Protein AF-A0A1S3Y6M7-F1 (afdb_monomer_lite)

pLDDT: mean 75.07, std 21.51, range [29.72, 96.94]

Radius of gyration: 33.3 Å; chains: 1; bounding box: 100×62×80 Å

Foldseek 3Di:
DCVVVVVVVVVVVVVVVVVVVPPPVVVVVVVVVVVVVVVVVVPPPDDPDDDPLRVLLVVQLPDLDHDLVSLVSVLVVLCVVPVPDPSLVSLVVVLVVLVVVLVVCVVVVPPVSNVSSVSVNVVSVVSNVSVVVVVPDDDDDDDDDDDDDDDDDDDDDDDDDDDDDDDDDDDDDD

InterPro domains:
  IPR045766 MCAfunc domain [PF19584] (1-65)

Structure (mmCIF, N/CA/C/O backbone):
data_AF-A0A1S3Y6M7-F1
#
_entry.id   AF-A0A1S3Y6M7-F1
#
loop_
_atom_site.group_PDB
_atom_site.id
_atom_site.type_symbol
_atom_site.label_atom_id
_atom_site.label_alt_id
_atom_site.label_comp_id
_atom_site.label_asym_id
_atom_site.label_entity_id
_atom_site.label_seq_id
_atom_site.pdbx_PDB_ins_code
_atom_site.Cartn_x
_atom_site.Cartn_y
_atom_site.Cartn_z
_atom_site.occupancy
_atom_site.B_iso_or_equiv
_atom_site.auth_seq_id
_atom_site.auth_comp_id
_atom_site.auth_asym_id
_atom_site.auth_atom_id
_atom_site.pdbx_PDB_model_num
ATOM 1 N N . MET A 1 1 ? 47.169 25.349 -35.690 1.00 61.50 1 MET A N 1
ATOM 2 C CA . MET A 1 1 ? 46.884 24.705 -34.387 1.00 61.50 1 MET A CA 1
ATOM 3 C C . MET A 1 1 ? 45.386 24.453 -34.108 1.00 61.50 1 MET A C 1
ATOM 5 O O . MET A 1 1 ? 45.111 23.682 -33.208 1.00 61.50 1 MET A O 1
ATOM 9 N N . GLY A 1 2 ? 44.409 25.029 -34.841 1.00 68.06 2 GLY A N 1
ATOM 10 C CA . GLY A 1 2 ? 42.963 24.838 -34.555 1.00 68.06 2 GLY A CA 1
ATOM 11 C C . GLY A 1 2 ? 42.252 23.676 -35.279 1.00 68.06 2 GLY A C 1
ATOM 12 O O . GLY A 1 2 ? 41.244 23.174 -34.797 1.00 68.06 2 GLY A O 1
ATOM 13 N N . TRP A 1 3 ? 42.796 23.197 -36.403 1.00 74.56 3 TRP A N 1
ATOM 14 C CA . TRP A 1 3 ? 42.183 22.138 -37.226 1.00 74.56 3 TRP A CA 1
ATOM 15 C C . TRP A 1 3 ? 42.138 20.758 -36.549 1.00 74.56 3 TRP A C 1
ATOM 17 O O . TRP A 1 3 ? 41.229 19.975 -36.807 1.00 74.56 3 TRP A O 1
ATOM 27 N N . ASN A 1 4 ? 43.074 20.481 -35.636 1.00 81.94 4 ASN A N 1
ATOM 28 C CA . ASN A 1 4 ? 43.099 19.237 -34.864 1.00 81.94 4 ASN A CA 1
ATOM 29 C C . ASN A 1 4 ? 41.884 19.135 -33.927 1.00 81.94 4 ASN A C 1
ATOM 31 O O . ASN A 1 4 ? 41.244 18.096 -33.857 1.00 81.94 4 ASN A O 1
ATOM 35 N N . ILE A 1 5 ? 41.510 20.236 -33.266 1.00 78.62 5 ILE A N 1
ATOM 36 C CA . ILE A 1 5 ? 40.382 20.265 -32.323 1.00 78.62 5 ILE A CA 1
ATOM 37 C C . ILE A 1 5 ? 39.059 20.020 -33.057 1.00 78.62 5 ILE A C 1
ATOM 39 O O . ILE A 1 5 ? 38.246 19.230 -32.591 1.00 78.62 5 ILE A O 1
ATOM 43 N N . VAL A 1 6 ? 38.873 20.615 -34.241 1.00 85.00 6 VAL A N 1
ATOM 44 C CA . VAL A 1 6 ? 37.679 20.399 -35.081 1.00 85.00 6 VAL A CA 1
ATOM 45 C C . VAL A 1 6 ? 37.579 18.946 -35.548 1.00 85.00 6 VAL A C 1
ATOM 47 O O . VAL A 1 6 ? 36.498 18.362 -35.522 1.00 85.00 6 VAL A O 1
ATOM 50 N N . TYR A 1 7 ? 38.702 18.338 -35.943 1.00 86.75 7 TYR A N 1
ATOM 51 C CA . TYR A 1 7 ? 38.727 16.933 -36.351 1.00 86.75 7 TYR A CA 1
ATOM 52 C C . TYR A 1 7 ? 38.402 15.992 -35.185 1.00 86.75 7 TYR A C 1
ATOM 54 O O . TYR A 1 7 ? 37.621 15.057 -35.354 1.00 86.75 7 TYR A O 1
ATOM 62 N N . GLN A 1 8 ? 38.936 16.272 -33.993 1.00 84.88 8 GLN A N 1
ATOM 63 C CA . GLN A 1 8 ? 38.601 15.519 -32.784 1.00 84.88 8 GLN A CA 1
ATOM 64 C C . GLN A 1 8 ? 37.126 15.678 -32.409 1.00 84.88 8 GLN A C 1
ATOM 66 O O . GLN A 1 8 ? 36.481 14.690 -32.079 1.00 84.88 8 GLN A O 1
ATOM 71 N N . PHE A 1 9 ? 36.561 16.881 -32.548 1.00 84.00 9 PHE A N 1
ATOM 72 C CA . PHE A 1 9 ? 35.133 17.114 -32.322 1.00 84.00 9 PHE A CA 1
ATOM 73 C C . PHE A 1 9 ? 34.266 16.328 -33.307 1.00 84.00 9 PHE A C 1
ATOM 75 O O . PHE A 1 9 ? 33.315 15.670 -32.903 1.00 84.00 9 PHE A O 1
ATOM 82 N N . ARG A 1 10 ? 34.628 16.334 -34.595 1.00 86.19 10 ARG A N 1
ATOM 83 C CA . ARG A 1 10 ? 33.901 15.597 -35.637 1.00 86.19 10 ARG A CA 1
ATOM 84 C C . ARG A 1 10 ? 33.988 14.083 -35.443 1.00 86.19 10 ARG A C 1
ATOM 86 O O . ARG A 1 10 ? 33.021 13.370 -35.689 1.00 86.19 10 ARG A O 1
ATOM 93 N N . ARG A 1 11 ? 35.141 13.592 -34.986 1.00 87.94 11 ARG A N 1
ATOM 94 C CA . ARG A 1 11 ? 35.346 12.183 -34.643 1.00 87.94 11 ARG A CA 1
ATOM 95 C C . ARG A 1 11 ? 34.528 11.783 -33.415 1.00 87.94 11 ARG A C 1
ATOM 97 O O . ARG A 1 11 ? 33.847 10.768 -33.474 1.00 87.94 11 ARG A O 1
ATOM 104 N N . ALA A 1 12 ? 34.545 12.601 -32.364 1.00 85.31 12 ALA A N 1
ATOM 105 C CA . ALA A 1 12 ? 33.751 12.377 -31.159 1.00 85.31 12 ALA A CA 1
ATOM 106 C C . ALA A 1 12 ? 32.244 12.423 -31.452 1.00 85.31 12 ALA A C 1
ATOM 108 O O . ALA A 1 12 ? 31.505 11.587 -30.951 1.00 85.31 12 ALA A O 1
ATOM 109 N N . GLN A 1 13 ? 31.788 13.337 -32.315 1.00 83.00 13 GLN A N 1
ATOM 110 C CA . GLN A 1 13 ? 30.396 13.383 -32.774 1.00 83.00 13 GLN A CA 1
ATOM 111 C C . GLN A 1 13 ? 29.995 12.112 -33.528 1.00 83.00 13 GLN A C 1
ATOM 113 O O . GLN A 1 13 ? 28.967 11.531 -33.210 1.00 83.00 13 GLN A O 1
ATOM 118 N N . ASN A 1 14 ? 30.820 11.634 -34.467 1.00 84.75 14 ASN A N 1
ATOM 119 C CA . ASN A 1 14 ? 30.549 10.377 -35.174 1.00 84.75 14 ASN A CA 1
ATOM 120 C C . ASN A 1 14 ? 30.522 9.164 -34.233 1.00 84.75 14 ASN A C 1
ATOM 122 O O . ASN A 1 14 ? 29.745 8.237 -34.446 1.00 84.75 14 ASN A O 1
ATOM 126 N N . GLU A 1 15 ? 31.376 9.160 -33.212 1.00 85.50 15 GLU A N 1
ATOM 127 C CA . GLU A 1 15 ? 31.430 8.102 -32.207 1.00 85.50 15 GLU A CA 1
ATOM 128 C C . GLU A 1 15 ? 30.188 8.131 -31.300 1.00 85.50 15 GLU A C 1
ATOM 130 O O . GLU A 1 15 ? 29.555 7.095 -31.101 1.00 85.50 15 GLU A O 1
ATOM 135 N N . ILE A 1 16 ? 29.757 9.316 -30.851 1.00 80.75 16 ILE A N 1
ATOM 136 C CA . ILE A 1 16 ? 28.488 9.508 -30.129 1.00 80.75 16 ILE A CA 1
ATOM 137 C C . ILE A 1 16 ? 27.303 9.059 -30.993 1.00 80.75 16 ILE A C 1
ATOM 139 O O . ILE A 1 16 ? 26.491 8.260 -30.535 1.00 80.75 16 ILE A O 1
ATOM 143 N N . ASP A 1 17 ? 27.223 9.497 -32.252 1.00 78.12 17 ASP A N 1
ATOM 144 C CA . ASP A 1 17 ? 26.150 9.114 -33.179 1.00 78.12 17 ASP A CA 1
ATOM 145 C C . ASP A 1 17 ? 26.118 7.599 -33.439 1.00 78.12 17 ASP A C 1
ATOM 147 O O . ASP A 1 17 ? 25.048 7.015 -33.626 1.00 78.12 17 ASP A O 1
ATOM 151 N N . GLN A 1 18 ? 27.277 6.935 -33.444 1.00 79.06 18 GLN A N 1
ATOM 152 C CA . GLN A 1 18 ? 27.367 5.482 -33.560 1.00 79.06 18 GLN A CA 1
ATOM 153 C C . GLN A 1 18 ? 26.867 4.779 -32.290 1.00 79.06 18 GLN A C 1
ATOM 155 O O . GLN A 1 18 ? 26.113 3.810 -32.405 1.00 79.06 18 GLN A O 1
ATOM 160 N N . TYR A 1 19 ? 27.221 5.274 -31.100 1.00 72.25 19 TYR A N 1
ATOM 161 C CA . TYR A 1 19 ? 26.700 4.748 -29.834 1.00 72.25 19 TYR A CA 1
ATOM 162 C C . TYR A 1 19 ? 25.199 5.002 -29.660 1.00 72.25 19 TYR A C 1
ATOM 164 O O . TYR A 1 19 ? 24.517 4.143 -29.121 1.00 72.25 19 TYR A O 1
ATOM 172 N N . LEU A 1 20 ? 24.659 6.117 -30.161 1.00 67.88 20 LEU A N 1
ATOM 173 C CA . LEU A 1 20 ? 23.217 6.400 -30.133 1.00 67.88 20 LEU A CA 1
ATOM 174 C C . LEU A 1 20 ? 22.411 5.494 -31.082 1.00 67.88 20 LEU A C 1
ATOM 176 O O . LEU A 1 20 ? 21.250 5.197 -30.806 1.00 67.88 20 LEU A O 1
ATOM 180 N N . LYS A 1 21 ? 23.011 5.032 -32.190 1.00 65.94 21 LYS A N 1
ATOM 181 C CA . LYS A 1 21 ? 22.401 4.040 -33.100 1.00 65.94 21 LYS A CA 1
ATOM 182 C C . LYS A 1 21 ? 22.388 2.631 -32.520 1.00 65.94 21 LYS A C 1
ATOM 184 O O . LYS A 1 21 ? 21.508 1.840 -32.858 1.00 65.94 21 LYS A O 1
ATOM 189 N N . ILE A 1 22 ? 23.365 2.301 -31.677 1.00 68.56 22 ILE A N 1
ATOM 190 C CA . ILE A 1 22 ? 23.333 1.075 -30.887 1.00 68.56 22 ILE A CA 1
ATOM 191 C C . ILE A 1 22 ? 22.293 1.325 -29.806 1.00 68.56 22 ILE A C 1
ATOM 193 O O . ILE A 1 22 ? 22.590 1.946 -28.792 1.00 68.56 22 ILE A O 1
ATOM 197 N N . ILE A 1 23 ? 21.060 0.864 -30.039 1.00 63.56 23 ILE A N 1
ATOM 198 C CA . ILE A 1 23 ? 20.032 0.814 -28.997 1.00 63.56 23 ILE A CA 1
ATOM 199 C C . ILE A 1 23 ? 20.725 0.235 -27.757 1.00 63.56 23 ILE A C 1
ATOM 201 O O . ILE A 1 23 ? 21.214 -0.899 -27.835 1.00 63.56 23 ILE A O 1
ATOM 205 N N . PRO A 1 24 ? 20.878 1.005 -26.663 1.00 67.31 24 PRO A N 1
ATOM 206 C CA . PRO A 1 24 ? 21.711 0.570 -25.559 1.00 67.31 24 PRO A CA 1
ATOM 207 C C . PRO A 1 24 ? 21.106 -0.738 -25.068 1.00 67.31 24 PRO A C 1
ATOM 209 O O . PRO A 1 24 ? 19.924 -0.768 -24.741 1.00 67.31 24 PRO A O 1
ATOM 212 N N . LEU A 1 25 ? 21.871 -1.836 -25.110 1.00 64.94 25 LEU A N 1
ATOM 213 C CA . LEU A 1 25 ? 21.343 -3.200 -24.946 1.00 64.94 25 LEU A CA 1
ATOM 214 C C . LEU A 1 25 ? 20.497 -3.356 -23.671 1.00 64.94 25 LEU A C 1
ATOM 216 O O . LEU A 1 25 ? 19.569 -4.155 -23.653 1.00 64.94 25 LEU A O 1
ATOM 220 N N . ILE A 1 26 ? 20.757 -2.530 -22.651 1.00 67.88 26 ILE A N 1
ATOM 221 C CA . ILE A 1 26 ? 19.931 -2.386 -21.447 1.00 67.88 26 ILE A CA 1
ATOM 222 C C . ILE A 1 26 ? 18.452 -2.103 -21.760 1.00 67.88 26 ILE A C 1
ATOM 224 O O . ILE A 1 26 ? 17.585 -2.755 -21.197 1.00 67.88 26 ILE A O 1
ATOM 228 N N . THR A 1 27 ? 18.153 -1.243 -22.737 1.00 66.94 27 THR A N 1
ATOM 229 C CA . THR A 1 27 ? 16.784 -0.958 -23.194 1.00 66.94 27 THR A CA 1
ATOM 230 C C . THR A 1 27 ? 16.154 -2.139 -23.932 1.00 66.94 27 THR A C 1
ATOM 232 O O . THR A 1 27 ? 14.963 -2.377 -23.774 1.00 66.94 27 THR A O 1
ATOM 235 N N . LEU A 1 28 ? 16.924 -2.940 -24.682 1.00 70.81 28 LEU A N 1
ATOM 236 C CA . LEU A 1 28 ? 16.406 -4.166 -25.311 1.00 70.81 28 LEU A CA 1
ATOM 237 C C . LEU A 1 28 ? 16.130 -5.269 -24.281 1.00 70.81 28 LEU A C 1
ATOM 239 O O . LEU A 1 28 ? 15.129 -5.974 -24.397 1.00 70.81 28 LEU A O 1
ATOM 243 N N . VAL A 1 29 ? 16.988 -5.400 -23.267 1.00 70.94 29 VAL A N 1
ATOM 244 C CA . VAL A 1 29 ? 16.792 -6.329 -22.143 1.00 70.94 29 VAL A CA 1
ATOM 245 C C . VAL A 1 29 ? 15.582 -5.910 -21.304 1.00 70.94 29 VAL A C 1
ATOM 247 O O . VAL A 1 29 ? 14.750 -6.755 -20.972 1.00 70.94 29 VAL A O 1
ATOM 250 N N . ASP A 1 30 ? 15.427 -4.614 -21.025 1.00 74.12 30 ASP A N 1
ATOM 251 C CA . ASP A 1 30 ? 14.250 -4.083 -20.334 1.00 74.12 30 ASP A CA 1
ATOM 252 C C . ASP A 1 30 ? 12.971 -4.298 -21.147 1.00 74.12 30 ASP A C 1
ATOM 254 O O . ASP A 1 30 ? 11.980 -4.771 -20.593 1.00 74.12 30 ASP A O 1
ATOM 258 N N . ASN A 1 31 ? 13.003 -4.074 -22.463 1.00 70.88 31 ASN A N 1
ATOM 259 C CA . ASN A 1 31 ? 11.869 -4.355 -23.347 1.00 70.88 31 ASN A CA 1
ATOM 260 C C . ASN A 1 31 ? 11.493 -5.844 -23.356 1.00 70.88 31 ASN A C 1
ATOM 262 O O . ASN A 1 31 ? 10.309 -6.172 -23.324 1.00 70.88 31 ASN A O 1
ATOM 266 N N . ALA A 1 32 ? 12.472 -6.754 -23.363 1.00 75.38 32 ALA A N 1
ATOM 267 C CA . ALA A 1 32 ? 12.209 -8.190 -23.293 1.00 75.38 32 ALA A CA 1
ATOM 268 C C . ALA A 1 32 ? 11.551 -8.587 -21.960 1.00 75.38 32 ALA A C 1
ATOM 270 O O . ALA A 1 32 ? 10.566 -9.324 -21.963 1.00 75.38 32 ALA A O 1
ATOM 271 N N . ARG A 1 33 ? 12.041 -8.041 -20.840 1.00 75.50 33 ARG A N 1
ATOM 272 C CA . ARG A 1 33 ? 11.495 -8.277 -19.494 1.00 75.50 33 ARG A CA 1
ATOM 273 C C . ARG A 1 33 ? 10.093 -7.690 -19.313 1.00 75.50 33 ARG A C 1
ATOM 275 O O . ARG A 1 33 ? 9.241 -8.307 -18.678 1.00 75.50 33 ARG A O 1
ATOM 282 N N . VAL A 1 34 ? 9.842 -6.497 -19.852 1.00 81.56 34 VAL A N 1
ATOM 283 C CA . VAL A 1 34 ? 8.510 -5.870 -19.837 1.00 81.56 34 VAL A CA 1
ATOM 284 C C . VAL A 1 34 ? 7.538 -6.677 -20.693 1.00 81.56 34 VAL A C 1
ATOM 286 O O . VAL A 1 34 ? 6.425 -6.943 -20.249 1.00 81.56 34 VAL A O 1
ATOM 289 N N . ARG A 1 35 ? 7.967 -7.129 -21.876 1.00 79.62 35 ARG A N 1
ATOM 290 C CA . ARG A 1 35 ? 7.142 -7.953 -22.764 1.00 79.62 35 ARG A CA 1
ATOM 291 C C . ARG A 1 35 ? 6.768 -9.292 -22.130 1.00 79.62 35 ARG A C 1
ATOM 293 O O . ARG A 1 35 ? 5.603 -9.649 -22.170 1.00 79.62 35 ARG A O 1
ATOM 300 N N . GLU A 1 36 ? 7.702 -9.973 -21.468 1.00 76.69 36 GLU A N 1
ATOM 301 C CA . GLU A 1 36 ? 7.406 -11.208 -20.727 1.00 76.69 36 GLU A CA 1
ATOM 302 C C . GLU A 1 36 ? 6.331 -10.980 -19.649 1.00 76.69 36 GLU A C 1
ATOM 304 O O . GLU A 1 36 ? 5.367 -11.737 -19.557 1.00 76.69 36 GLU A O 1
ATOM 309 N N . ARG A 1 37 ? 6.443 -9.898 -18.864 1.00 79.25 37 ARG A N 1
ATOM 310 C CA . ARG A 1 37 ? 5.430 -9.540 -17.855 1.00 79.25 37 ARG A CA 1
ATOM 311 C C . ARG A 1 37 ? 4.067 -9.242 -18.474 1.00 79.25 37 ARG A C 1
ATOM 313 O O . ARG A 1 37 ? 3.058 -9.675 -17.929 1.00 79.25 37 ARG A O 1
ATOM 320 N N . LEU A 1 38 ? 4.038 -8.527 -19.598 1.00 80.25 38 LEU A N 1
ATOM 321 C CA . LEU A 1 38 ? 2.802 -8.247 -20.327 1.00 80.25 38 LEU A CA 1
ATOM 322 C C . LEU A 1 38 ? 2.168 -9.531 -20.876 1.00 80.25 38 LEU A C 1
ATOM 324 O O . LEU A 1 38 ? 0.966 -9.703 -20.735 1.00 80.25 38 LEU A O 1
ATOM 328 N N . GLU A 1 39 ? 2.964 -10.466 -21.400 1.00 82.81 39 GLU A N 1
ATOM 329 C CA . GLU A 1 39 ? 2.486 -11.780 -21.856 1.00 82.81 39 GLU A CA 1
ATOM 330 C C . GLU A 1 39 ? 1.922 -12.632 -20.707 1.00 82.81 39 GLU A C 1
ATOM 332 O O . GLU A 1 39 ? 1.039 -13.457 -20.930 1.00 82.81 39 GLU A O 1
ATOM 337 N N . PHE A 1 40 ? 2.436 -12.486 -19.481 1.00 80.38 40 PHE A N 1
ATOM 338 C CA . PHE A 1 40 ? 1.852 -13.137 -18.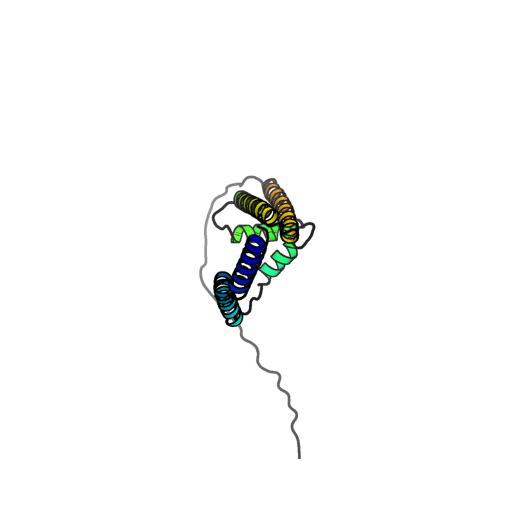303 1.00 80.38 40 PHE A CA 1
ATOM 339 C C . PHE A 1 40 ? 0.500 -12.532 -17.923 1.00 80.38 40 PHE A C 1
ATOM 341 O O . PHE A 1 40 ? -0.413 -13.290 -17.617 1.00 80.38 40 PHE A O 1
ATOM 348 N N . ILE A 1 41 ? 0.364 -11.204 -17.986 1.00 80.94 41 ILE A N 1
ATOM 349 C CA . ILE A 1 41 ? -0.908 -10.510 -17.735 1.00 80.94 41 ILE A CA 1
ATOM 350 C C . ILE A 1 41 ? -1.931 -10.849 -18.830 1.00 80.94 41 ILE A C 1
ATOM 352 O O . ILE A 1 41 ? -3.088 -11.096 -18.531 1.00 80.94 41 ILE A O 1
ATOM 356 N N . GLU A 1 42 ? -1.517 -10.919 -20.095 1.00 81.06 42 GLU A N 1
ATOM 357 C CA . GLU A 1 42 ? -2.403 -11.270 -21.215 1.00 81.06 42 GLU A CA 1
ATOM 358 C C . GLU A 1 42 ? -2.893 -12.724 -21.145 1.00 81.06 42 GLU A C 1
ATOM 360 O O . GLU A 1 42 ? -4.027 -13.030 -21.515 1.00 81.06 42 GLU A O 1
ATOM 365 N N . ARG A 1 43 ? -2.049 -13.633 -20.648 1.00 85.44 43 ARG A N 1
ATOM 366 C CA . ARG A 1 43 ? -2.427 -15.034 -20.412 1.00 85.44 43 ARG A CA 1
ATOM 367 C C . ARG A 1 43 ? -3.303 -15.222 -19.176 1.00 85.44 43 ARG A C 1
ATOM 369 O O . ARG A 1 43 ? -3.865 -16.304 -19.003 1.00 85.44 43 ARG A O 1
ATOM 376 N N . ASP A 1 44 ? -3.407 -14.210 -18.327 1.00 83.69 44 ASP A N 1
ATOM 377 C CA . ASP A 1 44 ? -4.220 -14.250 -17.128 1.00 83.69 44 ASP A CA 1
ATOM 378 C C . ASP A 1 44 ? -5.695 -13.998 -17.481 1.00 83.69 44 ASP A C 1
ATOM 380 O O . ASP A 1 44 ? -6.133 -12.865 -17.651 1.00 83.69 44 ASP A O 1
ATOM 384 N N . GLN A 1 45 ? -6.469 -15.075 -17.642 1.00 77.25 45 GLN A N 1
ATOM 385 C CA . GLN A 1 45 ? -7.919 -15.016 -17.893 1.00 77.25 45 GLN A CA 1
ATOM 386 C C . GLN A 1 45 ? -8.747 -15.151 -16.606 1.00 77.25 45 GLN A C 1
ATOM 388 O O . GLN A 1 45 ? -9.935 -15.468 -16.670 1.00 77.25 45 GLN A O 1
ATOM 393 N N . HIS A 1 46 ? -8.138 -14.976 -15.432 1.00 78.38 46 HIS A N 1
ATOM 394 C CA . HIS A 1 46 ? -8.861 -15.121 -14.173 1.00 78.38 46 HIS A CA 1
ATOM 395 C C . HIS A 1 46 ? -9.832 -13.955 -13.958 1.00 78.38 46 HIS A C 1
ATOM 397 O O . HIS A 1 46 ? -9.496 -12.782 -14.131 1.00 78.38 46 HIS A O 1
ATOM 403 N N . GLU A 1 47 ? -11.052 -14.286 -13.542 1.00 77.62 47 GLU A N 1
ATOM 404 C CA . GLU A 1 47 ? -12.033 -13.299 -13.106 1.00 77.62 47 GLU A CA 1
ATOM 405 C C . GLU A 1 47 ? -11.658 -12.807 -11.701 1.00 77.62 47 GLU A C 1
ATOM 407 O O . GLU A 1 47 ? -11.859 -13.498 -10.703 1.00 77.62 47 GLU A O 1
ATOM 412 N N . TYR A 1 48 ? -11.100 -11.600 -11.611 1.00 74.88 48 TYR A N 1
ATOM 413 C CA . TYR A 1 48 ? -10.868 -10.926 -10.334 1.00 74.88 48 TYR A CA 1
ATOM 414 C C . TYR A 1 48 ? -12.169 -10.287 -9.840 1.00 74.88 48 TYR A C 1
ATOM 416 O O . TYR A 1 48 ? -12.425 -9.104 -10.069 1.00 74.88 48 TYR A O 1
ATOM 424 N N . THR A 1 49 ? -13.014 -11.069 -9.171 1.00 79.19 49 THR A N 1
ATOM 425 C CA . THR A 1 49 ? -14.212 -10.554 -8.498 1.00 79.19 49 THR A CA 1
ATOM 426 C C . THR A 1 49 ? -13.930 -10.342 -7.021 1.00 79.19 49 THR A C 1
ATOM 428 O O . THR A 1 49 ? -13.571 -11.286 -6.319 1.00 79.19 49 THR A O 1
ATOM 431 N N . LEU A 1 50 ? -14.125 -9.116 -6.537 1.00 81.00 50 LEU A N 1
ATOM 432 C CA . LEU A 1 50 ? -14.148 -8.864 -5.101 1.00 81.00 50 LEU A CA 1
ATOM 433 C C . LEU A 1 50 ? -15.388 -9.521 -4.500 1.00 81.00 50 LEU A C 1
ATOM 435 O O . LEU A 1 50 ? -16.501 -9.358 -5.007 1.00 81.00 50 LEU A O 1
ATOM 439 N N . GLU A 1 51 ? -15.200 -10.244 -3.403 1.00 87.19 51 GLU A N 1
ATOM 440 C CA . GLU A 1 51 ? -16.326 -10.759 -2.642 1.00 87.19 51 GLU A CA 1
ATOM 441 C C . GLU A 1 51 ? -17.113 -9.603 -2.005 1.00 87.19 51 GLU A C 1
ATOM 443 O O . GLU A 1 51 ? -16.603 -8.503 -1.779 1.00 87.19 51 GLU A O 1
ATOM 448 N N . ALA A 1 52 ? -18.377 -9.851 -1.657 1.00 88.00 52 ALA A N 1
ATOM 449 C CA . ALA A 1 52 ? -19.237 -8.829 -1.060 1.00 88.00 52 ALA A CA 1
ATOM 450 C C . AL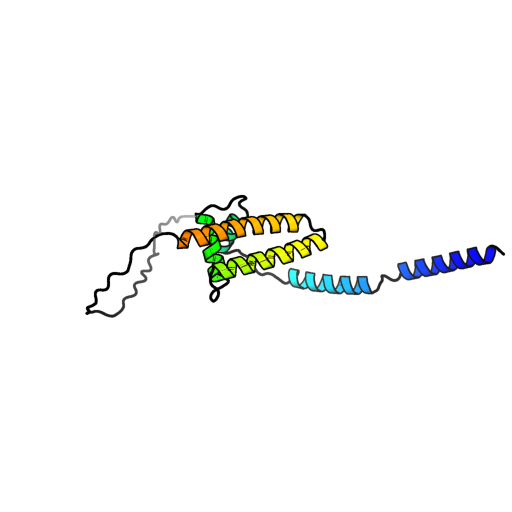A A 1 52 ? -18.713 -8.289 0.290 1.00 88.00 52 ALA A C 1
ATOM 452 O O . ALA A 1 52 ? -19.108 -7.204 0.717 1.00 88.00 52 ALA A O 1
ATOM 453 N N . GLU A 1 53 ? -17.869 -9.035 1.012 1.00 85.62 53 GLU A N 1
ATOM 454 C CA . GLU A 1 53 ? -17.183 -8.530 2.212 1.00 85.62 53 GLU A CA 1
ATOM 455 C C . GLU A 1 53 ? -16.029 -7.588 1.835 1.00 85.62 53 GLU A C 1
ATOM 457 O O . GLU A 1 53 ? -15.942 -6.500 2.403 1.00 85.62 53 GLU A O 1
ATOM 462 N N . ASP A 1 54 ? -15.215 -7.940 0.838 1.00 89.00 54 ASP A N 1
ATOM 463 C CA . ASP A 1 54 ? -14.078 -7.122 0.401 1.00 89.00 54 ASP A CA 1
ATOM 464 C C . ASP A 1 54 ? -14.529 -5.810 -0.245 1.00 89.00 54 ASP A C 1
ATOM 466 O O . ASP A 1 54 ? -13.971 -4.750 0.043 1.00 89.00 54 ASP A O 1
ATOM 470 N N . MET A 1 55 ? -15.604 -5.852 -1.040 1.00 90.31 55 MET A N 1
ATOM 471 C CA . MET A 1 55 ? -16.243 -4.644 -1.569 1.00 90.31 55 MET A CA 1
ATOM 472 C C . MET A 1 55 ? -16.671 -3.689 -0.452 1.00 90.31 55 MET A C 1
ATOM 474 O O . MET A 1 55 ? -16.456 -2.484 -0.557 1.00 90.31 55 MET A O 1
ATOM 478 N N . ARG A 1 56 ? -17.254 -4.216 0.633 1.00 90.50 56 ARG A N 1
ATOM 479 C CA . ARG A 1 56 ? -17.684 -3.398 1.776 1.00 90.50 56 ARG A CA 1
ATOM 480 C C . ARG A 1 56 ? -16.499 -2.799 2.519 1.00 90.50 56 ARG A C 1
ATOM 482 O O . ARG A 1 56 ? -16.558 -1.639 2.908 1.00 90.50 56 ARG A O 1
ATOM 489 N N . VAL A 1 57 ? -15.421 -3.559 2.702 1.00 92.06 57 VAL A N 1
ATOM 490 C CA . VAL A 1 57 ? -14.185 -3.041 3.309 1.00 92.06 57 VAL A CA 1
ATOM 491 C C . VAL A 1 57 ? -13.609 -1.910 2.457 1.00 92.06 57 VAL A C 1
ATOM 493 O O . VAL A 1 57 ? -13.276 -0.856 2.996 1.00 92.06 57 VAL A O 1
ATOM 496 N N . GLN A 1 58 ? -13.554 -2.084 1.135 1.00 91.69 58 GLN A N 1
ATOM 497 C CA . GLN A 1 58 ? -13.070 -1.047 0.225 1.00 91.69 58 GLN A CA 1
ATOM 498 C C . GLN A 1 58 ? -13.959 0.201 0.249 1.00 91.69 58 GLN A C 1
ATOM 500 O O . GLN A 1 58 ? -13.443 1.314 0.318 1.00 91.69 58 GLN A O 1
ATOM 505 N N . GLU A 1 59 ? -15.282 0.030 0.236 1.00 91.69 59 GLU A N 1
ATOM 506 C CA . GLU A 1 59 ? -16.233 1.139 0.340 1.00 91.69 59 GLU A CA 1
ATOM 507 C C . GLU A 1 59 ? -16.015 1.932 1.632 1.00 91.69 59 GLU A C 1
ATOM 509 O O . GLU A 1 59 ? -15.959 3.158 1.602 1.00 91.69 59 GLU A O 1
ATOM 514 N N . VAL A 1 60 ? -15.835 1.236 2.756 1.00 93.00 60 VAL A N 1
ATOM 515 C CA . VAL A 1 60 ? -15.542 1.853 4.051 1.00 93.00 60 VAL A CA 1
ATOM 516 C C . VAL A 1 60 ? -14.224 2.626 4.030 1.00 93.00 60 VAL A C 1
ATOM 518 O O . VAL A 1 60 ? -14.182 3.751 4.521 1.00 93.00 60 VAL A O 1
ATOM 521 N N . ILE A 1 61 ? -13.167 2.051 3.451 1.00 92.62 61 ILE A N 1
ATOM 522 C CA . ILE A 1 61 ? -11.853 2.698 3.353 1.00 92.62 61 ILE A CA 1
ATOM 523 C C . ILE A 1 61 ? -11.925 3.970 2.508 1.00 92.62 61 ILE A C 1
ATOM 525 O O . ILE A 1 61 ? -11.234 4.926 2.821 1.00 92.62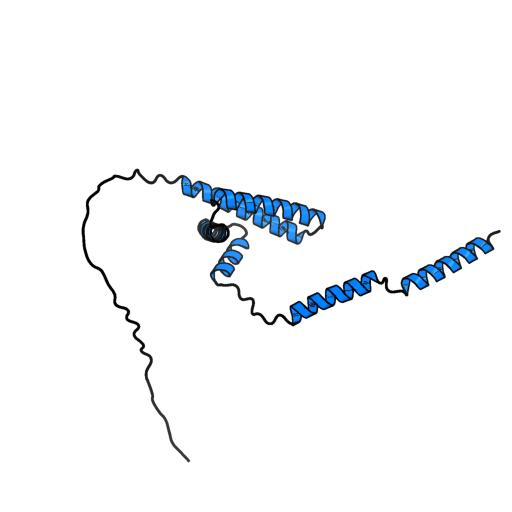 61 ILE A O 1
ATOM 529 N N . MET A 1 62 ? -12.760 4.020 1.470 1.00 89.19 62 MET A N 1
ATOM 530 C CA . MET A 1 62 ? -12.875 5.199 0.602 1.00 89.19 62 MET A CA 1
ATOM 531 C C . MET A 1 62 ? -13.700 6.341 1.212 1.00 89.19 62 MET A C 1
ATOM 533 O O . MET A 1 62 ? -13.722 7.442 0.659 1.00 89.19 62 MET A O 1
ATOM 537 N N . LYS A 1 63 ? -14.387 6.115 2.339 1.00 89.81 63 LYS A N 1
ATOM 538 C CA . LYS A 1 63 ? -15.111 7.186 3.033 1.00 89.81 63 LYS A CA 1
ATOM 539 C C . LYS A 1 63 ? -14.107 8.139 3.695 1.00 89.81 63 LYS A C 1
ATOM 541 O O . LYS A 1 63 ? -13.204 7.662 4.378 1.00 89.81 63 LYS A O 1
ATOM 546 N N . PRO A 1 64 ? -14.288 9.467 3.565 1.00 81.50 64 PRO A N 1
ATOM 547 C CA . PRO A 1 64 ? -13.389 10.449 4.174 1.00 81.50 64 PRO A CA 1
ATOM 548 C C . PRO A 1 64 ? -13.379 10.370 5.707 1.00 81.50 64 PRO A C 1
ATOM 550 O O . PRO A 1 64 ? 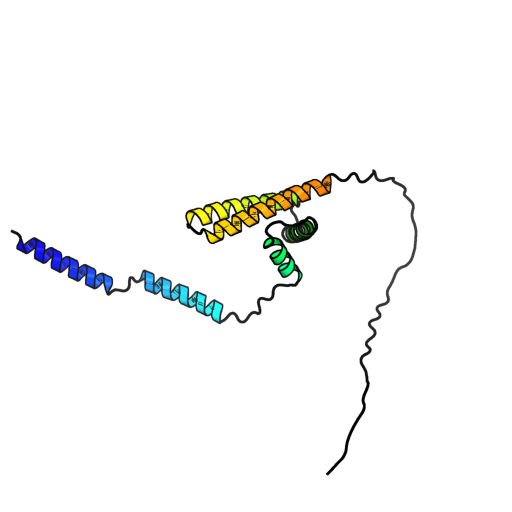-12.340 10.568 6.320 1.00 81.50 64 PRO A O 1
ATOM 553 N N . GLU A 1 65 ? -14.511 10.028 6.329 1.00 82.19 65 GLU A N 1
ATOM 554 C CA . GLU A 1 65 ? -14.608 9.802 7.773 1.00 82.19 65 GLU A CA 1
ATOM 555 C C . GLU A 1 65 ? -15.350 8.481 8.045 1.00 82.19 65 GLU A C 1
ATOM 557 O O . GLU A 1 65 ? -16.549 8.384 7.755 1.00 82.19 65 GLU A O 1
ATOM 562 N N . PRO A 1 66 ? -14.677 7.444 8.578 1.00 83.88 66 PRO A N 1
ATOM 563 C CA . PRO A 1 66 ? -15.321 6.169 8.869 1.00 83.88 66 PRO A CA 1
ATOM 564 C C . PRO A 1 66 ? -16.212 6.270 10.117 1.00 83.88 66 PRO A C 1
ATOM 566 O O . PRO A 1 66 ? -15.807 6.767 11.170 1.00 83.88 66 PRO A O 1
ATOM 569 N N . SER A 1 67 ? -17.440 5.757 10.017 1.00 88.00 67 SER A N 1
ATOM 570 C CA . SER A 1 67 ? -18.379 5.692 11.142 1.00 88.00 67 SER A CA 1
ATOM 571 C C . SER A 1 67 ? -17.998 4.618 12.175 1.00 88.00 67 SER A C 1
ATOM 573 O O . SER A 1 67 ? -17.100 3.799 11.978 1.00 88.00 67 SER A O 1
ATOM 575 N N . LYS A 1 68 ? -18.708 4.571 13.311 1.00 87.81 68 LYS A N 1
ATOM 576 C CA . LYS A 1 68 ? -18.476 3.531 14.332 1.00 87.81 68 LYS A CA 1
ATOM 577 C C . LYS A 1 68 ? -18.712 2.124 13.780 1.00 87.81 68 LYS A C 1
ATOM 579 O O . LYS A 1 68 ? -17.885 1.246 14.017 1.00 87.81 68 LYS A O 1
ATOM 584 N N . ASP A 1 69 ? -19.781 1.928 13.015 1.00 89.75 69 ASP A N 1
ATOM 585 C CA . ASP A 1 69 ? -20.101 0.634 12.404 1.00 89.75 69 ASP A CA 1
ATOM 586 C C . ASP A 1 69 ? -19.047 0.242 11.361 1.00 89.75 69 ASP A C 1
ATOM 588 O O . ASP A 1 69 ? -18.597 -0.904 11.318 1.00 89.75 69 ASP A O 1
ATOM 592 N N . ASP A 1 70 ? -18.561 1.225 10.602 1.00 91.75 70 ASP A N 1
ATOM 593 C CA . ASP A 1 70 ? -17.462 1.053 9.655 1.00 91.75 70 ASP A CA 1
ATOM 594 C C . ASP A 1 70 ? -16.182 0.561 10.365 1.00 91.75 70 ASP A C 1
ATOM 596 O O . ASP A 1 70 ? -15.527 -0.375 9.903 1.00 91.75 70 ASP A O 1
ATOM 600 N N . THR A 1 71 ? -15.856 1.098 11.550 1.00 91.06 71 THR A N 1
ATOM 601 C CA . THR A 1 71 ? -14.702 0.601 12.323 1.00 91.06 71 THR A CA 1
ATOM 602 C C . THR A 1 71 ? -14.876 -0.828 12.837 1.00 91.06 71 THR A C 1
ATOM 604 O O . THR A 1 71 ? -13.887 -1.545 12.994 1.00 91.06 71 THR A O 1
ATOM 607 N N . ILE A 1 72 ? -16.108 -1.300 13.049 1.00 91.19 72 ILE A N 1
ATOM 608 C CA . ILE A 1 72 ? -16.361 -2.704 13.405 1.00 91.19 72 ILE A CA 1
ATOM 609 C C . ILE A 1 72 ? -16.040 -3.618 12.212 1.00 91.19 72 ILE A C 1
ATOM 611 O O . ILE A 1 72 ? -15.404 -4.657 12.388 1.00 91.19 72 ILE A O 1
ATOM 615 N N . ILE A 1 73 ? -16.409 -3.214 10.993 1.00 92.31 73 ILE A N 1
ATOM 616 C CA . ILE A 1 73 ? -16.084 -3.956 9.763 1.00 92.31 73 ILE A CA 1
ATOM 617 C C . ILE A 1 73 ? -14.563 -4.035 9.579 1.00 92.31 73 ILE A C 1
ATOM 619 O O . ILE A 1 73 ? -14.018 -5.125 9.383 1.00 92.31 73 ILE A O 1
ATOM 623 N N . LEU A 1 74 ? -13.865 -2.905 9.725 1.00 92.94 74 LEU A N 1
ATOM 624 C CA . LEU A 1 74 ? -12.407 -2.852 9.594 1.00 92.94 74 LEU A CA 1
ATOM 625 C C . LEU A 1 74 ? -11.694 -3.678 10.670 1.00 92.94 74 LEU A C 1
ATOM 627 O O . LEU A 1 74 ? -10.781 -4.437 10.358 1.00 92.94 74 LEU A O 1
ATOM 631 N N . THR A 1 75 ? -12.125 -3.598 11.931 1.00 92.00 75 THR A N 1
ATOM 632 C CA . THR A 1 75 ? -11.521 -4.398 13.015 1.00 92.00 75 THR A CA 1
ATOM 633 C C . THR A 1 75 ? -11.753 -5.894 12.837 1.00 92.00 75 THR A C 1
ATOM 635 O O . THR A 1 75 ? -10.848 -6.685 13.118 1.00 92.00 75 THR A O 1
ATOM 638 N N . LYS A 1 76 ? -12.927 -6.302 12.343 1.00 92.12 76 LYS A N 1
ATOM 639 C CA . LYS A 1 76 ? -13.211 -7.698 11.989 1.00 92.12 76 LYS A CA 1
ATOM 640 C C . LYS A 1 76 ? -12.286 -8.170 10.866 1.00 92.12 76 LYS A C 1
ATOM 642 O O . LYS A 1 76 ? -11.639 -9.201 11.034 1.00 92.12 76 LYS A O 1
ATOM 647 N N . ASN A 1 77 ? -12.176 -7.409 9.775 1.00 92.25 77 ASN A N 1
ATOM 648 C CA . ASN A 1 77 ? -11.284 -7.744 8.661 1.00 92.25 77 ASN A CA 1
ATOM 649 C C . ASN A 1 77 ? -9.825 -7.869 9.133 1.00 92.25 77 ASN A C 1
ATOM 651 O O . ASN A 1 77 ? -9.155 -8.865 8.861 1.00 92.25 77 ASN A O 1
ATOM 655 N N . LEU A 1 78 ? -9.368 -6.917 9.944 1.00 91.62 78 LEU A N 1
ATOM 656 C CA . LEU A 1 78 ? -8.011 -6.914 10.477 1.00 91.62 78 LEU A CA 1
ATOM 657 C C . LEU A 1 78 ? -7.766 -8.094 11.434 1.00 91.62 78 LEU A C 1
ATOM 659 O O . LEU A 1 78 ? -6.691 -8.688 11.416 1.00 91.62 78 LEU A O 1
ATOM 663 N N . SER A 1 79 ? -8.774 -8.498 12.213 1.00 92.06 79 SER A N 1
ATOM 664 C CA . SER A 1 79 ? -8.708 -9.697 13.064 1.00 92.06 79 SER A CA 1
ATOM 665 C C . SER A 1 79 ? -8.622 -10.991 12.246 1.00 92.06 79 SER A C 1
ATOM 667 O O . SER A 1 79 ? -7.898 -11.908 12.630 1.00 92.06 79 SER A O 1
ATOM 669 N N . CYS A 1 80 ? -9.322 -11.069 11.110 1.00 90.25 80 CYS A N 1
ATOM 670 C CA . CYS A 1 80 ? -9.228 -12.201 10.185 1.00 90.25 80 CYS A CA 1
ATOM 671 C C . CYS A 1 80 ? -7.843 -12.289 9.528 1.00 90.25 80 CYS A C 1
ATOM 673 O O . CYS A 1 80 ? -7.276 -13.377 9.449 1.00 90.25 80 CYS A O 1
ATOM 675 N N . SER A 1 81 ? -7.273 -11.151 9.123 1.00 89.88 81 SER A N 1
ATOM 676 C CA . SER A 1 81 ? -5.922 -11.067 8.547 1.00 89.88 81 SER A CA 1
ATOM 677 C C . SER A 1 81 ? -4.818 -11.380 9.565 1.00 89.88 81 SER A C 1
ATOM 679 O O . SER A 1 81 ? -3.750 -11.873 9.199 1.00 89.88 81 SER A O 1
ATOM 681 N N . TYR A 1 82 ? -5.085 -11.166 10.859 1.00 92.56 82 TYR A N 1
ATOM 682 C CA . TYR A 1 82 ? -4.154 -11.417 11.960 1.00 92.56 82 TYR A CA 1
ATOM 683 C C . TYR A 1 82 ? -4.707 -12.378 13.032 1.00 92.56 82 TYR A C 1
ATOM 685 O O . TYR A 1 82 ? -4.857 -11.985 14.190 1.00 92.56 82 TYR A O 1
ATOM 693 N N . PRO A 1 83 ? -4.904 -13.679 12.734 1.00 90.81 83 PRO A N 1
ATOM 694 C CA . PRO A 1 83 ? -5.590 -14.604 13.648 1.00 90.81 83 PRO A CA 1
ATOM 695 C C . PRO A 1 83 ? -4.885 -14.833 14.994 1.00 90.81 83 PRO A C 1
ATOM 697 O O . PRO A 1 83 ? -5.493 -15.306 15.949 1.00 90.81 83 PRO A O 1
ATOM 700 N N . ARG A 1 84 ? -3.571 -14.575 15.060 1.00 92.38 84 ARG A N 1
ATOM 701 C CA . ARG A 1 84 ? -2.708 -14.888 16.216 1.00 92.38 84 ARG A CA 1
ATOM 702 C C . ARG A 1 84 ? -2.196 -13.654 16.958 1.00 92.38 84 ARG A C 1
ATOM 704 O O . ARG A 1 84 ? -1.406 -13.801 17.885 1.00 92.38 84 ARG A O 1
ATOM 711 N N . VAL A 1 85 ? -2.587 -12.456 16.532 1.00 93.06 85 VAL A N 1
ATOM 712 C CA . VAL A 1 85 ? -2.081 -11.192 17.080 1.00 93.06 85 VAL A CA 1
ATOM 713 C C . VAL A 1 85 ? -3.262 -10.427 17.677 1.00 93.06 85 VAL A C 1
ATOM 715 O O . VAL A 1 85 ? -4.316 -10.358 17.046 1.00 93.06 85 VAL A O 1
ATOM 718 N N . PRO A 1 86 ? -3.138 -9.855 18.887 1.00 92.62 86 PRO A N 1
ATOM 719 C CA . PRO A 1 86 ? -4.213 -9.055 19.452 1.00 92.62 86 PRO A CA 1
ATOM 720 C C . PRO A 1 86 ? -4.471 -7.817 18.587 1.00 92.62 86 PRO A C 1
ATOM 722 O O . PRO A 1 86 ? -3.535 -7.179 18.108 1.00 92.62 86 PRO A O 1
ATOM 725 N N . ILE A 1 87 ? -5.744 -7.436 18.454 1.00 92.19 87 ILE A N 1
ATOM 726 C CA . ILE A 1 87 ? -6.189 -6.364 17.549 1.00 92.19 87 ILE A CA 1
ATOM 727 C C . ILE A 1 87 ? -5.401 -5.053 17.715 1.00 92.19 87 ILE A C 1
ATOM 729 O O . ILE A 1 87 ? -4.994 -4.452 16.730 1.00 92.19 87 ILE A O 1
ATOM 733 N N . ASN A 1 88 ? -5.082 -4.657 18.950 1.00 92.19 88 ASN A N 1
ATOM 734 C CA . ASN A 1 88 ? -4.308 -3.441 19.224 1.00 92.19 88 ASN A CA 1
ATOM 735 C C . ASN A 1 88 ? -2.883 -3.502 18.639 1.00 92.19 88 ASN A C 1
ATOM 737 O O . ASN A 1 88 ? -2.367 -2.500 18.154 1.00 92.19 88 ASN A O 1
ATOM 741 N N . GLU A 1 89 ? -2.233 -4.667 18.703 1.00 93.69 89 GLU A N 1
ATOM 742 C CA . GLU A 1 89 ? -0.893 -4.860 18.139 1.00 93.69 89 GLU A CA 1
ATOM 743 C C . GLU A 1 89 ? -0.956 -4.969 16.613 1.00 93.69 89 GLU A C 1
ATOM 745 O O . GLU A 1 89 ? -0.082 -4.444 15.928 1.00 93.69 89 GLU A O 1
ATOM 750 N N . ALA A 1 90 ? -2.004 -5.594 16.074 1.00 94.62 90 ALA A N 1
ATOM 751 C CA . ALA A 1 90 ? -2.225 -5.671 14.636 1.00 94.62 90 ALA A CA 1
ATOM 752 C C . ALA A 1 90 ? -2.444 -4.274 14.020 1.00 94.62 90 ALA A C 1
ATOM 754 O O . ALA A 1 90 ? -1.784 -3.940 13.039 1.00 94.62 90 ALA A O 1
ATOM 755 N N . ILE A 1 91 ? -3.268 -3.422 14.647 1.00 94.19 91 ILE A N 1
ATOM 756 C CA . ILE A 1 91 ? -3.466 -2.018 14.235 1.00 94.19 91 ILE A CA 1
ATOM 757 C C . ILE A 1 91 ? -2.137 -1.252 14.272 1.00 94.19 91 ILE A C 1
ATOM 759 O O . ILE A 1 91 ? -1.815 -0.518 13.341 1.00 94.19 91 ILE A O 1
ATOM 763 N N . LYS A 1 92 ? -1.328 -1.453 15.323 1.00 94.31 92 LYS A N 1
ATOM 764 C CA . LYS A 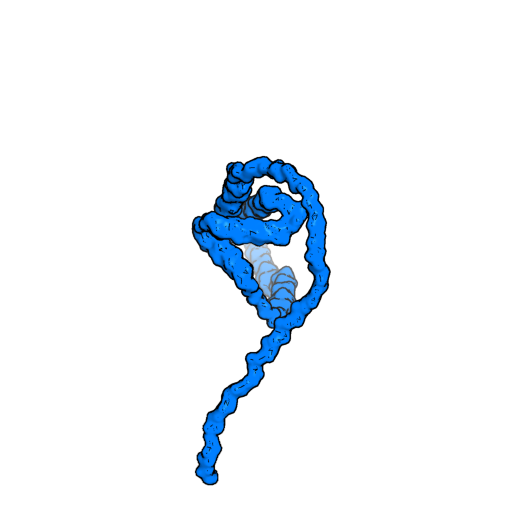1 92 ? -0.011 -0.814 15.432 1.00 94.31 92 LYS A CA 1
ATOM 765 C C . LYS A 1 92 ? 0.928 -1.240 14.297 1.00 94.31 92 LYS A C 1
ATOM 767 O O . LYS A 1 92 ? 1.574 -0.384 13.703 1.00 94.31 92 LYS A O 1
ATOM 772 N N . LYS A 1 93 ? 0.978 -2.537 13.976 1.00 94.38 93 LYS A N 1
ATOM 773 C CA . LYS A 1 93 ? 1.807 -3.069 12.881 1.00 94.38 93 LYS A CA 1
ATOM 774 C C . LYS A 1 93 ? 1.389 -2.524 11.519 1.00 94.38 93 LYS A C 1
ATOM 776 O O . LYS A 1 93 ? 2.257 -2.202 10.717 1.00 94.38 93 LYS A O 1
ATOM 781 N N . GLU A 1 94 ? 0.090 -2.415 11.254 1.00 94.69 94 GLU A N 1
ATOM 782 C CA . GLU A 1 94 ? -0.394 -1.810 10.008 1.00 94.69 94 GLU A CA 1
ATOM 783 C C . GLU A 1 94 ? -0.039 -0.319 9.927 1.00 94.69 94 GLU A C 1
ATOM 785 O O . GLU A 1 94 ? 0.458 0.129 8.898 1.00 94.69 94 GLU A O 1
ATOM 790 N N . ASN A 1 95 ? -0.154 0.430 11.027 1.00 95.38 95 ASN A N 1
ATOM 791 C CA . ASN A 1 95 ? 0.267 1.834 11.063 1.00 95.38 95 ASN A CA 1
ATOM 792 C C . ASN A 1 95 ? 1.781 1.992 10.792 1.00 95.38 95 ASN A C 1
ATOM 794 O O . ASN A 1 95 ? 2.183 2.801 9.959 1.00 95.38 95 ASN A O 1
ATOM 798 N N . GLU A 1 96 ? 2.627 1.160 11.414 1.00 96.31 96 GLU A N 1
ATOM 799 C CA . GLU A 1 96 ? 4.078 1.145 11.158 1.00 96.31 96 GLU A CA 1
ATOM 800 C C . GLU A 1 96 ? 4.404 0.858 9.678 1.00 96.31 96 GLU A C 1
ATOM 802 O O . GLU A 1 96 ? 5.285 1.500 9.101 1.00 96.31 96 GLU A O 1
ATOM 807 N N . LYS A 1 97 ? 3.673 -0.059 9.029 1.00 96.44 97 LYS A N 1
ATOM 808 C CA . LYS A 1 97 ? 3.837 -0.335 7.591 1.00 96.44 97 LYS A CA 1
ATOM 809 C C . LYS A 1 97 ? 3.422 0.845 6.717 1.00 96.44 97 LYS A C 1
ATOM 811 O O . LYS A 1 97 ? 4.155 1.184 5.791 1.00 96.44 97 LYS A O 1
ATOM 816 N N . LEU A 1 98 ? 2.282 1.472 7.010 1.00 96.75 98 LEU A N 1
ATOM 817 C CA . LEU A 1 98 ? 1.796 2.634 6.262 1.00 96.75 98 LEU A CA 1
ATOM 818 C C . LEU A 1 98 ? 2.785 3.802 6.343 1.00 96.75 98 LEU A C 1
ATOM 820 O O . LEU A 1 98 ? 3.054 4.443 5.332 1.00 96.75 98 LEU A O 1
ATOM 824 N N . GLN A 1 99 ? 3.408 4.032 7.502 1.00 96.94 99 GLN A N 1
ATOM 825 C CA . GLN A 1 99 ? 4.445 5.060 7.649 1.00 96.94 99 GLN A CA 1
ATOM 826 C C . GLN A 1 99 ? 5.691 4.772 6.799 1.00 96.94 99 GLN A C 1
ATOM 828 O O . GLN A 1 99 ? 6.250 5.690 6.194 1.00 96.94 99 GLN A O 1
ATOM 833 N N . LEU A 1 100 ? 6.126 3.510 6.725 1.00 96.88 100 LEU A N 1
ATOM 834 C CA . LEU A 1 100 ? 7.257 3.117 5.880 1.00 96.88 100 LEU A CA 1
ATOM 835 C C . LEU A 1 100 ? 6.942 3.288 4.388 1.00 96.88 100 LEU A C 1
ATOM 837 O O . LEU A 1 100 ? 7.772 3.814 3.643 1.00 96.88 100 LEU A O 1
ATOM 841 N N . GLU A 1 101 ? 5.745 2.895 3.947 1.00 96.69 101 GLU A N 1
ATOM 842 C CA . GLU A 1 101 ? 5.327 3.085 2.553 1.00 96.69 101 GLU A CA 1
ATOM 843 C C . GLU A 1 101 ? 5.087 4.561 2.207 1.00 96.69 101 GLU A C 1
ATOM 845 O O . GLU A 1 101 ? 5.388 4.980 1.086 1.00 96.69 101 GLU A O 1
ATOM 850 N N . LEU A 1 102 ? 4.656 5.387 3.167 1.00 96.81 102 LEU A N 1
ATOM 851 C CA . LEU A 1 102 ? 4.582 6.838 2.989 1.00 96.81 102 LEU A CA 1
ATOM 852 C C . LEU A 1 102 ? 5.972 7.423 2.714 1.00 96.81 102 LEU A C 1
ATOM 854 O O . LEU A 1 102 ? 6.153 8.143 1.733 1.00 96.81 102 LEU A O 1
ATOM 858 N N . GLN A 1 103 ? 6.976 7.072 3.525 1.00 96.19 103 GLN A N 1
ATOM 859 C CA . GLN A 1 103 ? 8.358 7.525 3.312 1.00 96.19 103 GLN A CA 1
ATOM 860 C C . GLN A 1 103 ? 8.904 7.075 1.954 1.00 96.19 103 GLN A C 1
ATOM 862 O O . GLN A 1 103 ? 9.561 7.846 1.249 1.00 96.19 103 GLN A O 1
ATOM 867 N N . ARG A 1 104 ? 8.616 5.832 1.562 1.00 96.12 104 ARG A N 1
ATOM 868 C CA . ARG A 1 104 ? 9.024 5.290 0.264 1.00 96.12 104 ARG A CA 1
ATOM 869 C C . ARG A 1 104 ? 8.357 6.026 -0.899 1.00 96.12 104 ARG A C 1
ATOM 871 O O . ARG A 1 104 ? 9.033 6.359 -1.870 1.00 96.12 104 ARG A O 1
ATOM 878 N N . SER A 1 105 ? 7.060 6.302 -0.799 1.00 95.62 105 SER A N 1
ATOM 879 C CA . SER A 1 105 ? 6.294 7.019 -1.827 1.00 95.62 105 SER A CA 1
ATOM 880 C C . SER A 1 105 ? 6.760 8.470 -1.965 1.00 95.62 105 SER A C 1
ATOM 882 O O . SER A 1 105 ? 6.933 8.955 -3.083 1.00 95.62 105 SER A O 1
ATOM 884 N N . GLN A 1 106 ? 7.090 9.124 -0.847 1.00 94.75 106 GLN A N 1
ATOM 885 C CA . GLN A 1 106 ? 7.702 10.456 -0.834 1.00 94.75 106 GLN A CA 1
ATOM 886 C C . GLN A 1 106 ? 9.072 10.464 -1.520 1.00 94.75 106 GLN A C 1
ATOM 888 O O . GLN A 1 106 ? 9.345 11.347 -2.333 1.00 94.75 106 GLN A O 1
ATOM 893 N N . ALA A 1 107 ? 9.919 9.467 -1.246 1.00 95.19 107 ALA A N 1
ATOM 894 C CA . ALA A 1 107 ? 11.217 9.329 -1.909 1.00 95.19 107 ALA A CA 1
ATOM 895 C C . ALA A 1 107 ? 11.081 9.120 -3.429 1.00 95.19 107 ALA A C 1
ATOM 897 O O . ALA A 1 107 ? 11.940 9.563 -4.191 1.00 95.19 107 ALA A O 1
ATOM 898 N N . ASN A 1 108 ? 9.986 8.493 -3.867 1.00 95.06 108 ASN A N 1
ATOM 899 C CA . ASN A 1 108 ? 9.659 8.284 -5.277 1.00 95.06 108 ASN A CA 1
ATOM 900 C C . ASN A 1 108 ? 8.894 9.458 -5.919 1.00 95.06 108 ASN A C 1
ATOM 902 O O . ASN A 1 108 ? 8.597 9.387 -7.110 1.00 95.06 108 ASN A O 1
ATOM 906 N N . LEU A 1 109 ? 8.599 10.528 -5.167 1.00 91.81 109 LEU A N 1
ATOM 907 C CA . LEU A 1 109 ? 7.818 11.695 -5.606 1.00 91.81 109 LEU A CA 1
ATOM 908 C C . LEU A 1 109 ? 6.399 11.347 -6.106 1.00 91.81 109 LEU A C 1
ATOM 910 O O . LEU A 1 109 ? 5.844 12.053 -6.950 1.00 91.81 109 LEU A O 1
ATOM 914 N N . ASP A 1 110 ? 5.800 10.276 -5.580 1.00 94.69 110 ASP A N 1
ATOM 915 C CA . ASP A 1 110 ? 4.443 9.850 -5.937 1.00 94.69 110 ASP A CA 1
ATOM 916 C C . ASP A 1 110 ? 3.405 10.515 -5.022 1.00 94.69 110 ASP A C 1
ATOM 918 O O . ASP A 1 110 ? 3.069 10.012 -3.947 1.00 94.69 110 ASP A O 1
ATOM 922 N N . VAL A 1 111 ? 2.915 11.683 -5.446 1.00 92.69 111 VAL A N 1
ATOM 923 C CA . VAL A 1 111 ? 1.963 12.496 -4.671 1.00 92.69 111 VAL A CA 1
ATOM 924 C C . VAL A 1 111 ? 0.633 11.766 -4.463 1.00 92.69 111 VAL A C 1
ATOM 926 O O . VAL A 1 111 ? 0.093 11.804 -3.361 1.00 92.69 111 VAL A O 1
ATOM 929 N N . GLY A 1 112 ? 0.139 11.048 -5.478 1.00 92.88 112 GLY A N 1
ATOM 930 C CA . GLY A 1 112 ? -1.147 10.350 -5.396 1.00 92.88 112 GLY A CA 1
ATOM 931 C C . GLY A 1 112 ? -1.118 9.200 -4.391 1.00 92.88 112 GLY A C 1
ATOM 932 O O . GLY A 1 112 ? -2.036 9.055 -3.583 1.00 92.88 112 GLY A O 1
ATOM 933 N N . GLN A 1 113 ? -0.032 8.421 -4.378 1.00 92.69 113 GLN A N 1
ATOM 934 C CA . GLN A 1 113 ? 0.162 7.393 -3.350 1.00 92.69 113 GLN A CA 1
ATOM 935 C C . GLN A 1 113 ? 0.318 8.007 -1.957 1.00 92.69 113 GLN A C 1
ATOM 937 O O . GLN A 1 113 ? -0.237 7.479 -0.999 1.00 92.69 113 GLN A O 1
ATOM 942 N N . CYS A 1 114 ? 1.019 9.136 -1.825 1.00 94.62 114 CYS A N 1
ATOM 943 C CA . CYS A 1 114 ? 1.158 9.806 -0.530 1.00 94.62 114 CYS A CA 1
ATOM 944 C C . CYS A 1 114 ? -0.194 10.257 0.041 1.00 94.62 114 CYS A C 1
ATOM 946 O O . CYS A 1 114 ? -0.445 10.043 1.224 1.00 94.62 114 CYS A O 1
ATOM 948 N N . GLU A 1 115 ? -1.065 10.845 -0.784 1.00 94.06 115 GLU A N 1
ATOM 949 C CA . GLU A 1 115 ? -2.415 11.263 -0.377 1.00 94.06 115 GLU A CA 1
ATOM 950 C C . GLU A 1 115 ? -3.259 10.069 0.076 1.00 94.06 115 GLU A C 1
ATOM 952 O O . GLU A 1 115 ? -3.878 10.105 1.140 1.00 94.06 115 GLU A O 1
ATOM 957 N N . PHE A 1 116 ? -3.229 8.979 -0.692 1.00 93.88 116 PHE A N 1
ATOM 958 C CA . PHE A 1 116 ? -3.958 7.764 -0.343 1.00 93.88 116 PHE A CA 1
ATOM 959 C C . PHE A 1 116 ? -3.438 7.126 0.951 1.00 93.88 116 PHE A C 1
ATOM 961 O O . PHE A 1 116 ? -4.224 6.742 1.816 1.00 93.88 116 PHE A O 1
ATOM 968 N N . ILE A 1 117 ? -2.117 7.043 1.125 1.00 95.12 117 ILE A N 1
ATOM 969 C CA . ILE A 1 117 ? -1.513 6.484 2.340 1.00 95.12 117 ILE A CA 1
ATOM 970 C C . ILE A 1 117 ? -1.808 7.371 3.555 1.00 95.12 117 ILE A C 1
ATOM 972 O O . ILE A 1 117 ? -2.059 6.844 4.638 1.00 95.12 117 ILE A O 1
ATOM 976 N N . GLN A 1 118 ? -1.830 8.696 3.390 1.00 94.69 118 GLN A N 1
ATOM 977 C CA . GLN A 1 118 ? -2.217 9.611 4.463 1.00 94.69 118 GLN A CA 1
ATOM 978 C C . GLN A 1 118 ? -3.663 9.364 4.905 1.00 94.69 118 GLN A C 1
ATOM 980 O O . GLN A 1 118 ? -3.920 9.225 6.097 1.00 94.69 118 GLN A O 1
ATOM 985 N N . HIS A 1 119 ? -4.580 9.194 3.952 1.00 94.44 119 HIS A N 1
ATOM 986 C CA . HIS A 1 119 ? -5.963 8.822 4.251 1.00 94.44 119 HIS A CA 1
ATOM 987 C C . HIS A 1 119 ? -6.061 7.483 5.004 1.00 94.44 119 HIS A C 1
ATOM 989 O O . HIS A 1 119 ? -6.779 7.363 5.997 1.00 94.44 119 HIS A O 1
ATOM 995 N N . LEU A 1 120 ? -5.286 6.472 4.595 1.00 94.38 120 LEU A N 1
ATOM 996 C CA . LEU A 1 120 ? -5.231 5.188 5.305 1.00 94.38 120 LEU A CA 1
ATOM 997 C C . LEU A 1 120 ? -4.701 5.319 6.740 1.00 94.38 120 LEU A C 1
ATOM 999 O O . LEU A 1 120 ? -5.165 4.595 7.628 1.00 94.38 120 LEU A O 1
ATOM 1003 N N . LEU A 1 121 ? -3.741 6.215 6.981 1.00 94.56 121 LEU A N 1
ATOM 1004 C CA . LEU A 1 121 ? -3.244 6.506 8.327 1.00 94.56 121 LEU A CA 1
ATOM 1005 C C . LEU A 1 121 ? -4.349 7.107 9.200 1.00 94.56 121 LEU A C 1
ATOM 1007 O O . LEU A 1 121 ? -4.551 6.627 10.318 1.00 94.56 121 LEU A O 1
ATOM 1011 N N . ASP A 1 122 ? -5.105 8.064 8.665 1.00 93.56 122 ASP A N 1
ATOM 1012 C CA . ASP A 1 122 ? -6.212 8.713 9.371 1.00 93.56 122 ASP A CA 1
ATOM 1013 C C . ASP A 1 122 ? -7.312 7.687 9.722 1.00 93.56 122 ASP A C 1
ATOM 1015 O O . ASP A 1 122 ? -7.742 7.581 10.875 1.00 93.56 122 ASP A O 1
ATOM 1019 N N . VAL A 1 123 ? -7.699 6.828 8.767 1.00 93.12 123 VAL A N 1
ATOM 1020 C CA . VAL A 1 123 ? -8.643 5.716 9.001 1.00 93.12 123 VAL A CA 1
ATOM 1021 C C . VAL A 1 123 ? -8.126 4.763 10.084 1.00 93.12 123 VAL A C 1
ATOM 1023 O O . VAL A 1 123 ? -8.880 4.347 10.971 1.00 93.12 123 VAL A O 1
ATOM 1026 N N . THR A 1 124 ? -6.836 4.425 10.049 1.00 92.94 124 THR A N 1
ATOM 1027 C CA . THR A 1 124 ? -6.210 3.525 11.030 1.00 92.94 124 THR A CA 1
ATOM 1028 C C . THR A 1 124 ? -6.211 4.134 12.433 1.00 92.94 124 THR A C 1
ATOM 1030 O O . THR A 1 124 ? -6.439 3.419 13.413 1.00 92.94 124 THR A O 1
ATOM 1033 N N . GLU A 1 125 ? -6.007 5.445 12.555 1.00 91.50 125 GLU A N 1
ATOM 1034 C CA . GLU A 1 125 ? -6.086 6.161 13.830 1.00 91.50 125 GLU A CA 1
ATOM 1035 C C . GLU A 1 125 ? -7.512 6.143 14.404 1.00 91.50 125 GLU A C 1
ATOM 1037 O O . GLU A 1 125 ? -7.708 5.819 15.584 1.00 91.50 125 GLU A O 1
ATOM 1042 N N . VAL A 1 126 ? -8.531 6.375 13.570 1.00 91.44 126 VAL A N 1
ATOM 1043 C CA . VAL A 1 126 ? -9.941 6.272 13.991 1.00 91.44 126 VAL A CA 1
ATOM 1044 C C . VAL A 1 126 ? -10.274 4.850 14.464 1.00 91.44 126 VAL A C 1
ATOM 1046 O O . VAL A 1 126 ? -10.900 4.659 15.511 1.00 91.44 126 VAL A O 1
ATOM 1049 N N . VAL A 1 127 ? -9.792 3.826 13.760 1.00 90.19 127 VAL A N 1
ATOM 1050 C CA . VAL A 1 127 ? -9.954 2.425 14.180 1.00 90.19 127 VAL A CA 1
ATOM 1051 C C . VAL A 1 127 ? -9.239 2.148 15.511 1.00 90.19 127 VAL A C 1
ATOM 1053 O O . VAL A 1 127 ? -9.803 1.485 16.390 1.00 90.19 127 VAL A O 1
ATOM 1056 N N . ALA A 1 128 ? -8.031 2.685 15.708 1.00 89.75 128 ALA A N 1
ATOM 1057 C CA . ALA A 1 128 ? -7.277 2.540 16.951 1.00 89.75 128 ALA A CA 1
ATOM 1058 C C . ALA A 1 128 ? -8.038 3.127 18.152 1.00 89.75 128 ALA A C 1
ATOM 1060 O O . ALA A 1 128 ? -8.188 2.451 19.176 1.00 89.75 128 ALA A O 1
ATOM 1061 N N . THR A 1 129 ? -8.576 4.341 18.020 1.00 88.00 129 THR A N 1
ATOM 1062 C CA . THR A 1 129 ? -9.331 5.008 19.096 1.00 88.00 129 THR A CA 1
ATOM 1063 C C . THR A 1 129 ? -10.625 4.262 19.448 1.00 88.00 129 THR A C 1
ATOM 1065 O O . THR A 1 129 ? -10.908 4.039 20.631 1.00 88.00 129 THR A O 1
ATOM 1068 N N . ASN A 1 130 ? -11.360 3.761 18.450 1.00 85.94 130 ASN A N 1
ATOM 1069 C CA . ASN A 1 130 ? -12.579 2.976 18.676 1.00 85.94 130 ASN A CA 1
ATOM 1070 C C . ASN A 1 130 ? -12.295 1.598 19.302 1.00 85.94 130 ASN A C 1
ATOM 1072 O O . ASN A 1 130 ? -13.041 1.155 20.181 1.00 85.94 130 ASN A O 1
ATOM 1076 N N . SER A 1 131 ? -11.186 0.943 18.938 1.00 77.94 131 SER A N 1
ATOM 1077 C CA . SER A 1 131 ? -10.783 -0.342 19.536 1.00 77.94 131 SER A CA 1
ATOM 1078 C C . SER A 1 131 ? -10.489 -0.237 21.043 1.00 77.94 131 SER A C 1
ATOM 1080 O O . SER A 1 131 ? -10.756 -1.170 21.807 1.00 77.94 131 SER A O 1
ATOM 1082 N N . LEU A 1 132 ? -9.992 0.921 21.495 1.00 69.62 132 LEU A N 1
ATOM 1083 C CA . LEU A 1 132 ? -9.765 1.223 22.910 1.00 69.62 132 LEU A CA 1
ATOM 1084 C C . LEU A 1 132 ? -11.078 1.529 23.643 1.00 69.62 132 LEU A C 1
ATOM 1086 O O . LEU A 1 132 ? -11.258 1.088 24.780 1.00 69.62 132 LEU A O 1
ATOM 1090 N N . SER A 1 133 ? -12.020 2.212 22.984 1.00 59.41 133 SER A N 1
ATOM 1091 C CA . SER A 1 133 ? -13.352 2.505 23.530 1.00 59.41 133 SER A CA 1
ATOM 1092 C C . SER A 1 133 ? -14.192 1.247 23.777 1.00 59.41 133 SER A C 1
ATOM 1094 O O . SER A 1 133 ? -14.985 1.223 24.715 1.00 59.41 133 SER A O 1
ATOM 1096 N N . LEU A 1 134 ? -14.033 0.192 22.975 1.00 54.56 134 LEU A N 1
ATOM 1097 C CA . LEU A 1 134 ? -14.766 -1.069 23.164 1.00 54.56 134 LEU A CA 1
ATOM 1098 C C . LEU A 1 134 ? -14.352 -1.817 24.445 1.00 54.56 134 LEU A C 1
ATOM 1100 O O . LEU A 1 134 ? -15.117 -2.628 24.959 1.00 54.56 134 LEU A O 1
ATOM 1104 N N . LYS A 1 135 ? -13.166 -1.527 25.000 1.00 52.25 135 LYS A N 1
ATOM 1105 C CA . LYS A 1 135 ? -12.677 -2.138 26.248 1.00 52.25 135 LYS A CA 1
ATOM 1106 C C . LYS A 1 135 ? -13.125 -1.412 27.523 1.00 52.25 135 LYS A C 1
ATOM 1108 O O . LYS A 1 135 ? -12.923 -1.958 28.604 1.00 52.25 135 LYS A O 1
ATOM 1113 N N . SER A 1 136 ? -13.716 -0.215 27.437 1.00 38.72 136 SER A N 1
ATOM 1114 C CA . SER A 1 136 ? -14.078 0.594 28.616 1.00 38.72 136 SER A CA 1
ATOM 1115 C C . SER A 1 136 ? -15.548 0.490 29.048 1.00 38.72 136 SER A C 1
ATOM 1117 O O . SER A 1 136 ? -15.942 1.134 30.021 1.00 38.72 136 SER A O 1
ATOM 1119 N N . SER A 1 137 ? -16.367 -0.349 28.404 1.00 35.56 137 SER A N 1
ATOM 1120 C CA . SER A 1 137 ? -17.728 -0.623 28.883 1.00 35.56 137 SER A CA 1
ATOM 1121 C C . SER A 1 137 ? -17.712 -1.566 30.103 1.00 35.56 137 SER A C 1
ATOM 1123 O O . SER A 1 137 ? -17.156 -2.664 30.007 1.00 35.56 137 SER A O 1
ATOM 1125 N N . PRO A 1 138 ? -18.333 -1.202 31.244 1.00 42.38 138 PRO A N 1
ATOM 1126 C CA . PRO A 1 138 ? -18.292 -2.002 32.463 1.00 42.38 138 PRO A CA 1
ATOM 1127 C C . PRO A 1 138 ? -19.308 -3.148 32.398 1.00 42.38 138 PRO A C 1
ATOM 1129 O O . PRO A 1 138 ? -20.476 -2.984 32.758 1.00 42.38 138 PRO A O 1
ATOM 1132 N N . THR A 1 139 ? -18.872 -4.338 31.988 1.00 35.62 139 THR A N 1
ATOM 1133 C CA . THR A 1 139 ? -19.684 -5.550 32.155 1.00 35.62 139 THR A CA 1
ATOM 1134 C C . THR A 1 139 ? -19.374 -6.185 33.510 1.00 35.62 139 THR A C 1
ATOM 1136 O O . THR A 1 139 ? -18.244 -6.550 33.821 1.00 35.62 139 THR A O 1
ATOM 1139 N N . LYS A 1 140 ? -20.424 -6.227 34.332 1.00 42.28 140 LYS A N 1
ATOM 1140 C CA . LYS A 1 140 ? -20.538 -6.697 35.722 1.00 42.28 140 LYS A CA 1
ATOM 1141 C C . LYS A 1 140 ? -19.831 -8.041 36.007 1.00 42.28 140 LYS A C 1
ATOM 1143 O O . LYS A 1 140 ? -19.718 -8.869 35.106 1.00 42.28 140 LYS A O 1
ATOM 1148 N N . PRO A 1 141 ? -19.423 -8.298 37.269 1.00 36.69 141 PRO A N 1
ATOM 1149 C CA . PRO A 1 141 ? -18.685 -9.506 37.640 1.00 36.69 141 PRO A CA 1
ATOM 1150 C C . PRO A 1 141 ? -19.513 -10.791 37.447 1.00 36.69 141 PRO A C 1
ATOM 1152 O O . PRO A 1 141 ? -20.727 -10.776 37.685 1.00 36.69 141 PRO A O 1
ATOM 1155 N N . PRO A 1 142 ? -18.871 -11.919 37.085 1.00 38.31 142 PRO A N 1
ATOM 1156 C CA . PRO A 1 142 ? -19.548 -13.195 36.908 1.00 38.31 142 PRO A CA 1
ATOM 1157 C C . PRO A 1 142 ? -19.952 -13.766 38.272 1.00 38.31 142 PRO A C 1
ATOM 1159 O O . PRO A 1 142 ? -19.108 -14.102 39.106 1.00 38.31 142 PRO A O 1
ATOM 1162 N N . LYS A 1 143 ? -21.261 -13.892 38.506 1.00 38.53 143 LYS A N 1
ATOM 1163 C CA . LYS A 1 143 ? -21.777 -14.731 39.590 1.00 38.53 143 LYS A CA 1
ATOM 1164 C C . LYS A 1 143 ? -21.635 -16.189 39.166 1.00 38.53 143 LYS A C 1
ATOM 1166 O O . LYS A 1 143 ? -22.262 -16.620 38.206 1.00 38.53 143 LYS A O 1
ATOM 1171 N N . LYS A 1 144 ? -20.801 -16.920 39.904 1.00 43.12 144 LYS A N 1
ATOM 1172 C CA . LYS A 1 144 ? -20.772 -18.381 39.921 1.00 43.12 144 LYS A CA 1
ATOM 1173 C C . LYS A 1 144 ? -22.114 -18.917 40.423 1.00 43.12 144 LYS A C 1
ATOM 1175 O O . LYS A 1 144 ? -22.588 -18.454 41.460 1.00 43.12 144 LYS A O 1
ATOM 1180 N N . LEU A 1 145 ? -22.658 -19.916 39.739 1.00 37.19 145 LEU A N 1
ATOM 1181 C CA . LEU A 1 145 ? -23.424 -20.991 40.362 1.00 37.19 145 LEU A CA 1
ATOM 1182 C C . LEU A 1 145 ? -23.397 -22.203 39.425 1.00 37.19 145 LEU A C 1
ATOM 1184 O O . LEU A 1 145 ? -23.821 -22.116 38.276 1.00 37.19 145 LEU A O 1
ATOM 1188 N N . ASP A 1 146 ? -22.787 -23.266 39.940 1.00 30.95 146 ASP A N 1
ATOM 1189 C CA . ASP A 1 146 ? -22.719 -24.615 39.389 1.00 30.95 146 ASP A CA 1
ATOM 1190 C C . ASP A 1 146 ? -24.101 -25.298 39.342 1.00 30.95 146 ASP A C 1
ATOM 1192 O O . ASP A 1 146 ? -25.058 -24.840 39.969 1.00 30.95 146 ASP A O 1
ATOM 1196 N N . GLU A 1 147 ? -24.111 -26.458 38.671 1.00 30.86 147 GLU A N 1
ATOM 1197 C CA . GLU A 1 147 ? -24.973 -27.636 38.902 1.00 30.86 147 GLU A CA 1
ATOM 1198 C C . GLU A 1 147 ? -26.017 -28.003 37.809 1.00 30.86 147 GLU A C 1
ATOM 1200 O O . GLU A 1 147 ? -27.220 -27.830 37.956 1.00 30.86 147 GLU A O 1
ATOM 1205 N N . SER A 1 148 ? -25.495 -28.558 36.705 1.00 36.53 148 SER A N 1
ATOM 1206 C CA . SER A 1 148 ? -25.651 -29.967 36.265 1.00 36.53 148 SER A CA 1
ATOM 1207 C C . SER A 1 148 ? -26.991 -30.617 35.815 1.00 36.53 148 SER A C 1
ATOM 1209 O O . SER A 1 148 ? -27.952 -30.715 36.570 1.00 36.53 148 SER A O 1
ATOM 1211 N N . TYR A 1 149 ? -26.881 -31.271 34.634 1.00 31.28 149 TYR A N 1
ATOM 1212 C CA . TYR A 1 149 ? -27.633 -32.406 34.029 1.00 31.28 149 TYR A CA 1
ATOM 1213 C C . TYR A 1 149 ? -29.086 -32.158 33.543 1.00 31.28 149 TYR A C 1
ATOM 1215 O O . TYR A 1 149 ? -29.898 -31.596 34.253 1.00 31.28 149 TYR A O 1
ATOM 1223 N N . SER A 1 150 ? -29.562 -32.599 32.366 1.00 38.81 150 SER A N 1
ATOM 1224 C CA . SER A 1 150 ? -29.092 -33.568 31.357 1.00 38.81 150 SER A CA 1
ATOM 1225 C C . SER A 1 150 ? -29.966 -33.505 30.077 1.00 38.81 150 SER A C 1
ATOM 1227 O O . SER A 1 150 ? -31.094 -33.026 30.134 1.00 38.81 150 SER A O 1
ATOM 1229 N N . ASN A 1 151 ? -29.472 -34.151 29.005 1.00 29.72 151 ASN A N 1
ATOM 1230 C CA . ASN A 1 151 ? -30.227 -34.958 28.022 1.00 29.72 151 ASN A CA 1
ATOM 1231 C C . ASN A 1 151 ? -30.751 -34.287 26.724 1.00 29.72 151 ASN A C 1
ATOM 1233 O O . ASN A 1 151 ? -31.752 -33.581 26.736 1.00 29.72 151 ASN A O 1
ATOM 1237 N N . VAL A 1 152 ? -30.121 -34.575 25.577 1.00 34.75 152 VAL A N 1
ATOM 1238 C CA . VAL A 1 152 ? -30.519 -35.579 24.553 1.00 34.75 152 VAL A CA 1
ATOM 1239 C C . VAL A 1 152 ? -29.797 -35.243 23.239 1.00 34.75 152 VAL A C 1
ATOM 1241 O O . VAL A 1 152 ? -29.777 -34.104 22.781 1.00 34.75 152 VAL A O 1
ATOM 1244 N N . ASP A 1 153 ? -29.191 -36.277 22.672 1.00 35.56 153 ASP A N 1
ATOM 1245 C CA . ASP A 1 153 ? -28.415 -36.323 21.439 1.00 35.56 153 ASP A CA 1
ATOM 1246 C C . ASP A 1 153 ? -29.306 -36.484 20.182 1.00 35.56 153 ASP A C 1
ATOM 1248 O O . ASP A 1 153 ? -30.400 -37.046 20.249 1.00 35.56 153 ASP A O 1
ATOM 1252 N N . SER A 1 154 ? -28.724 -36.129 19.031 1.00 37.28 154 SER A N 1
ATOM 1253 C CA . SER A 1 154 ? -28.890 -36.791 17.725 1.00 37.28 154 SER A CA 1
ATOM 1254 C C . SER A 1 154 ? -29.999 -36.354 16.721 1.00 37.28 154 SER A C 1
ATOM 1256 O O . SER A 1 154 ? -31.182 -36.636 16.889 1.00 37.28 154 SER A O 1
ATOM 1258 N N . TYR A 1 155 ? -29.509 -35.766 15.612 1.00 40.75 155 TYR A N 1
ATOM 1259 C CA . TYR A 1 155 ? -29.897 -35.832 14.182 1.00 40.75 155 TYR A CA 1
ATOM 1260 C C . TYR A 1 155 ? -31.363 -35.705 13.736 1.00 40.75 155 TYR A C 1
ATOM 1262 O O . TYR A 1 155 ? -32.148 -36.620 13.947 1.00 40.75 155 TYR A O 1
ATOM 1270 N N . THR A 1 156 ? -31.662 -34.715 12.874 1.00 33.94 156 THR A N 1
ATOM 1271 C CA . THR A 1 156 ? -32.312 -34.972 11.563 1.00 33.94 156 THR A CA 1
ATOM 1272 C C . THR A 1 156 ? -32.113 -33.795 10.592 1.00 33.94 156 THR A C 1
ATOM 1274 O O . THR A 1 156 ? -32.562 -32.680 10.848 1.00 33.94 156 THR A O 1
ATOM 1277 N N . GLU A 1 157 ? -31.440 -34.051 9.468 1.00 37.34 157 GLU A N 1
ATOM 1278 C CA . GLU A 1 157 ? -31.461 -33.216 8.261 1.00 37.34 157 GLU A CA 1
ATOM 1279 C C . GLU A 1 157 ? -32.862 -33.227 7.629 1.00 37.34 157 GLU A C 1
ATOM 1281 O O . GLU A 1 157 ? -33.501 -34.273 7.562 1.00 37.34 157 GLU A O 1
ATOM 1286 N N . HIS A 1 158 ? -33.314 -32.093 7.091 1.00 35.81 158 HIS A N 1
ATOM 1287 C CA . HIS A 1 158 ? -34.407 -32.068 6.116 1.00 35.81 158 HIS A CA 1
ATOM 1288 C C . HIS A 1 158 ? -34.164 -30.951 5.091 1.00 35.81 158 HIS A C 1
ATOM 1290 O O . HIS A 1 158 ? -34.596 -29.813 5.259 1.00 35.81 158 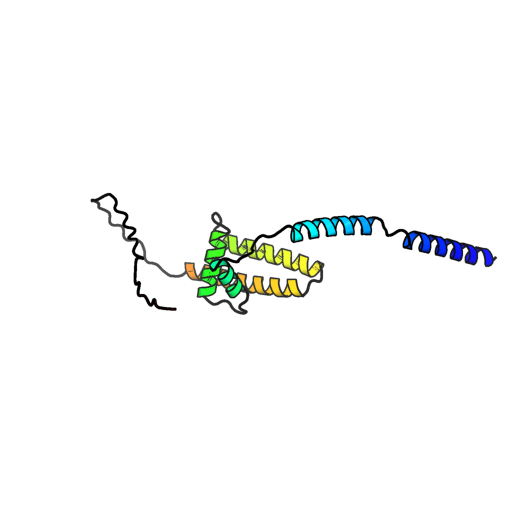HIS A O 1
ATOM 1296 N N . TYR A 1 159 ? -33.464 -31.295 4.007 1.00 37.78 159 TYR A N 1
ATOM 1297 C CA . TYR A 1 159 ? -33.613 -30.605 2.726 1.00 37.78 159 TYR A CA 1
ATOM 1298 C C . TYR A 1 159 ? -34.958 -31.035 2.130 1.00 37.78 159 TYR A C 1
ATOM 1300 O O . TYR A 1 159 ? -35.183 -32.226 1.920 1.00 37.78 159 TYR A O 1
ATOM 1308 N N . VAL A 1 160 ? -35.859 -30.087 1.864 1.00 36.78 160 VAL A N 1
ATOM 1309 C CA . VAL A 1 160 ? -37.052 -30.339 1.044 1.00 36.78 160 VAL A CA 1
ATOM 1310 C C . VAL A 1 160 ? -36.930 -29.538 -0.242 1.00 36.78 160 VAL A C 1
ATOM 1312 O O . VAL A 1 160 ? -37.154 -28.332 -0.302 1.00 36.78 160 VAL A O 1
ATOM 1315 N N . GLU A 1 161 ? -36.547 -30.282 -1.266 1.00 37.84 161 GLU A N 1
ATOM 1316 C CA . GLU A 1 161 ? -36.689 -29.997 -2.681 1.00 37.84 161 GLU A CA 1
ATOM 1317 C C . GLU A 1 161 ? -38.171 -29.804 -3.041 1.00 37.84 161 GLU A C 1
ATOM 1319 O O . GLU A 1 161 ? -39.007 -30.669 -2.785 1.00 37.84 161 GLU A O 1
ATOM 1324 N N . SER A 1 162 ? -38.520 -28.655 -3.627 1.00 37.31 162 SER A N 1
ATOM 1325 C CA . SER A 1 162 ? -39.816 -28.468 -4.291 1.00 37.31 162 SER A CA 1
ATOM 1326 C C . SER A 1 162 ? -39.741 -27.390 -5.375 1.00 37.31 162 SER A C 1
ATOM 1328 O O . SER A 1 162 ? -40.128 -26.244 -5.182 1.00 37.31 162 SER A O 1
ATOM 1330 N N . TYR A 1 163 ? -39.285 -27.778 -6.565 1.00 38.47 163 TYR A N 1
ATOM 1331 C CA . TYR A 1 163 ? -39.681 -27.095 -7.795 1.00 38.47 163 TYR A CA 1
ATOM 1332 C C . TYR A 1 163 ? -40.167 -28.128 -8.800 1.00 38.47 163 TYR A C 1
ATOM 1334 O O . TYR A 1 163 ? -39.407 -28.675 -9.592 1.00 38.47 163 TYR A O 1
ATOM 1342 N N . ALA A 1 164 ? -41.474 -28.370 -8.774 1.00 37.44 164 ALA A N 1
ATOM 1343 C CA . ALA A 1 164 ? -42.172 -28.927 -9.914 1.00 37.44 164 ALA A CA 1
ATOM 1344 C C . ALA A 1 164 ? -43.549 -28.269 -10.060 1.00 37.44 164 ALA A C 1
ATOM 1346 O O . ALA A 1 164 ? -44.466 -28.518 -9.283 1.00 37.44 164 ALA A O 1
ATOM 1347 N N . LYS A 1 165 ? -43.660 -27.538 -11.175 1.00 36.62 165 LYS A N 1
ATOM 1348 C CA . LYS A 1 165 ? -44.799 -27.551 -12.099 1.00 36.62 165 LYS A CA 1
ATOM 1349 C C . LYS A 1 165 ? -45.907 -26.507 -11.901 1.00 36.62 165 LYS A C 1
ATOM 1351 O O . LYS A 1 165 ? -46.848 -26.689 -11.140 1.00 36.62 165 LYS A O 1
ATOM 1356 N N . SER A 1 166 ? -45.895 -25.524 -12.799 1.00 39.41 166 SER A N 1
ATOM 1357 C CA . SER A 1 166 ? -47.101 -25.109 -13.519 1.00 39.41 166 SER A CA 1
ATOM 1358 C C . SER A 1 166 ? -46.817 -25.105 -15.029 1.00 39.41 166 SER A C 1
ATOM 1360 O O . SER A 1 166 ? -46.171 -24.219 -15.577 1.00 39.41 166 SER A O 1
ATOM 1362 N N . GLU A 1 167 ? -47.270 -26.170 -15.694 1.00 46.62 167 GLU A N 1
ATOM 1363 C CA . GLU A 1 167 ? -47.596 -26.168 -17.124 1.00 46.62 167 GLU A CA 1
ATOM 1364 C C . GLU A 1 167 ? -48.889 -25.364 -17.318 1.00 46.62 167 GLU A C 1
ATOM 1366 O O . GLU A 1 167 ? -49.816 -25.593 -16.549 1.00 46.62 167 GLU A O 1
ATOM 1371 N N . GLU A 1 168 ? -49.016 -24.560 -18.384 1.00 41.88 168 GLU A N 1
ATOM 1372 C CA . GLU A 1 168 ? -50.141 -24.752 -19.317 1.00 41.88 168 GLU A CA 1
ATOM 1373 C C . GLU A 1 168 ? -49.952 -24.081 -20.698 1.00 41.88 168 GLU A C 1
ATOM 1375 O O . GLU A 1 168 ? -49.999 -22.866 -20.855 1.00 41.88 168 GLU A O 1
ATOM 1380 N N . LYS A 1 169 ? -49.722 -24.950 -21.692 1.00 48.94 169 LYS A N 1
ATOM 1381 C CA . LYS A 1 169 ? -50.319 -25.071 -23.040 1.00 48.94 169 LYS A CA 1
ATOM 1382 C C . LYS A 1 169 ? -50.784 -23.820 -23.806 1.00 48.94 169 LYS A C 1
ATOM 1384 O O . LYS A 1 169 ? -51.666 -23.093 -23.365 1.00 48.94 169 LYS A O 1
ATOM 1389 N N . ARG A 1 170 ? -50.413 -23.792 -25.097 1.00 37.53 170 ARG A N 1
ATOM 1390 C CA . ARG A 1 170 ? -51.355 -23.646 -26.231 1.00 37.53 170 ARG A CA 1
ATOM 1391 C C . ARG A 1 170 ? -50.727 -24.172 -27.533 1.00 37.53 170 ARG A C 1
ATOM 1393 O O . ARG A 1 170 ? -49.734 -23.636 -28.007 1.00 37.53 170 ARG A O 1
ATOM 1400 N N . GLU A 1 171 ? -51.332 -25.226 -28.079 1.00 51.47 171 GLU A N 1
ATOM 1401 C CA . GLU A 1 171 ? -51.127 -25.759 -29.434 1.00 51.47 171 GLU A CA 1
ATOM 1402 C C . GLU A 1 171 ? -52.171 -25.204 -30.427 1.00 51.47 171 GLU A C 1
ATOM 1404 O O . GLU A 1 171 ? -53.197 -24.663 -30.011 1.00 51.47 171 GLU A O 1
ATOM 1409 N N . THR A 1 172 ? -51.929 -25.506 -31.717 1.00 47.03 172 THR A N 1
ATOM 1410 C CA . THR A 1 172 ? -52.772 -25.463 -32.945 1.00 47.03 172 THR A CA 1
ATOM 1411 C C . THR A 1 172 ? -52.591 -24.221 -33.831 1.00 47.03 172 THR A C 1
ATOM 1413 O O . THR A 1 172 ? -52.514 -23.113 -33.326 1.00 47.03 172 THR A O 1
ATOM 1416 N N . SER A 1 173 ? -52.553 -24.275 -35.171 1.00 50.62 173 SER A N 1
ATOM 1417 C CA . SER A 1 173 ? -52.475 -25.334 -36.198 1.00 50.62 173 SER A CA 1
ATOM 1418 C C . SER A 1 173 ? -52.357 -24.635 -37.572 1.00 50.62 173 SER A C 1
ATOM 1420 O O . SER A 1 173 ? -53.071 -23.653 -37.782 1.00 50.62 173 SER A O 1
ATOM 1422 N N . ARG A 1 174 ? -51.515 -25.134 -38.491 1.00 45.00 174 ARG A N 1
ATOM 1423 C CA . ARG A 1 174 ? -51.796 -25.409 -39.923 1.00 45.00 174 ARG A CA 1
ATOM 1424 C C . ARG A 1 174 ? -50.529 -25.812 -40.668 1.00 45.00 174 ARG A C 1
ATOM 1426 O O . ARG A 1 174 ? -49.507 -25.122 -40.486 1.00 45.00 174 ARG A O 1
#

Secondary structure (DSSP, 8-state):
--HHHHHHHHHHHHHHHHHHHS--HHHHHHHHHHHHHHHHHHT-----PPPHHHHHHHHHHHSSS--HHHHHHHHHHHHHH-TTS-HHHHHHHHHHHHHHHHHHHHHTT-HHHHHHHHHHHHHHHHHHHHHHHTT-S-------------------------------------

Sequence (174 aa):
MGWNIVYQFRRAQNEIDQYLKIIPLITLVDNARVRERLEFIERDQHEYTLEAEDMRVQEVIMKPEPSKDDTIILTKNLSCSYPRVPINEAIKKENEKLQLELQRSQANLDVGQCEFIQHLLDVTEVVATNSLSLKSSPTKPPKKLDESYSNVDSYTEHYVESYAKSEEKRETSR

Organism: Nicotiana tabacum (NCBI:txid4097)